Protein AF-A0A9X3F1T3-F1 (afdb_monomer_lite)

Radius of gyration: 16.22 Å; chains: 1; bounding box: 44×28×46 Å

pLDDT: mean 95.17, std 8.31, range [46.5, 98.81]

Secondary structure (DSSP, 8-state):
-PPPPHHHHHHHHHHHHHHHHHHHHH--HHHHHHHHHHHHHHHHHHHHHHIIIIIHHHTTSTTTHHHHHHHHHHHHHHHHHHHHHHHS-TTSHHHHHHHHHHHHHHHHHHHHIIIIIHHHHTTTS-HHHHHHHHHHHHHHHHHHHHHHHHHHHH--

Sequence (156 aa):
MHRPEIYELLAREHEELDELFHELLAAKGKLAAGLLTRVRLKLVPHSRAEEAVFYLRLQDDERTAEKVRVSLAEHRQVEALLDELLAMSPRDDNWSARAHVLADMVGRHVDEEEGELFPLAKRVLDPQEAQRLAVAFETERDRVWEYILGEQRGAA

Organism: NCBI:txid889268

Structure (mmCIF, N/CA/C/O backbone):
data_AF-A0A9X3F1T3-F1
#
_entry.id   AF-A0A9X3F1T3-F1
#
loop_
_atom_site.group_PDB
_atom_site.id
_atom_site.type_symbol
_atom_site.label_atom_id
_atom_site.label_alt_id
_atom_site.label_comp_id
_atom_site.label_asym_id
_atom_site.label_entity_id
_atom_site.label_seq_id
_atom_site.pdbx_PDB_ins_code
_atom_site.Cartn_x
_atom_site.Cartn_y
_atom_site.Cartn_z
_atom_site.occupancy
_atom_site.B_iso_or_equiv
_atom_site.auth_seq_id
_atom_site.auth_comp_id
_atom_site.auth_asym_id
_atom_site.auth_atom_id
_atom_site.pdbx_PDB_model_num
ATOM 1 N N . MET A 1 1 ? -0.788 16.865 21.868 1.00 54.34 1 MET A N 1
ATOM 2 C CA . MET A 1 1 ? -0.288 16.417 20.553 1.00 54.34 1 MET A CA 1
ATOM 3 C C . MET A 1 1 ? -1.268 15.382 20.036 1.00 54.34 1 MET A C 1
ATOM 5 O O . MET A 1 1 ? -1.595 14.479 20.796 1.00 54.34 1 MET A O 1
ATOM 9 N N . HIS A 1 2 ? -1.804 15.568 18.833 1.00 75.38 2 HIS A N 1
ATOM 10 C CA . HIS A 1 2 ? -2.650 14.569 18.181 1.00 75.38 2 HIS A CA 1
ATOM 11 C C . HIS A 1 2 ? -1.746 13.426 17.704 1.00 75.38 2 HIS A C 1
ATOM 13 O O . HIS A 1 2 ? -0.710 13.694 17.098 1.00 75.38 2 HIS A O 1
ATOM 19 N N . ARG A 1 3 ? -2.072 12.185 18.072 1.00 85.69 3 ARG A N 1
ATOM 20 C CA . ARG A 1 3 ? -1.378 10.993 17.575 1.00 85.69 3 ARG A CA 1
ATOM 21 C C . ARG A 1 3 ? -2.143 10.522 16.333 1.00 85.69 3 ARG A C 1
ATOM 23 O O . ARG A 1 3 ? -3.360 10.389 16.470 1.00 85.69 3 ARG A O 1
ATOM 30 N N . PRO A 1 4 ? -1.468 10.292 15.193 1.00 93.38 4 PRO A N 1
ATOM 31 C CA . PRO A 1 4 ? -2.143 9.889 13.966 1.00 93.38 4 PRO A CA 1
ATOM 32 C C . PRO A 1 4 ? -2.842 8.539 14.141 1.00 93.38 4 PRO A C 1
ATOM 34 O O . PRO A 1 4 ? -2.362 7.661 14.868 1.00 93.38 4 PRO A O 1
ATOM 37 N N . GLU A 1 5 ? -3.983 8.392 13.485 1.00 98.19 5 GLU A N 1
ATOM 38 C CA . GLU A 1 5 ? -4.683 7.122 13.317 1.00 98.19 5 GLU A CA 1
ATOM 39 C C . GLU A 1 5 ? -4.098 6.334 12.136 1.00 98.19 5 GLU A C 1
ATOM 41 O O . GLU A 1 5 ? -3.463 6.899 11.246 1.00 98.19 5 GLU A O 1
ATOM 46 N N . ILE A 1 6 ? -4.325 5.015 12.103 1.00 98.50 6 ILE A N 1
ATOM 47 C CA . ILE A 1 6 ? -3.778 4.146 11.048 1.00 98.50 6 ILE A CA 1
ATOM 48 C C . ILE A 1 6 ? -4.162 4.603 9.634 1.00 98.50 6 ILE A C 1
ATOM 50 O O . ILE A 1 6 ? -3.325 4.570 8.740 1.00 98.50 6 ILE A O 1
ATOM 54 N N . TYR A 1 7 ? -5.373 5.134 9.456 1.00 98.50 7 TYR A N 1
ATOM 55 C CA . TYR A 1 7 ? -5.858 5.638 8.167 1.00 98.50 7 TYR A CA 1
ATOM 56 C C . TYR A 1 7 ? -4.996 6.779 7.612 1.00 98.50 7 TYR A C 1
ATOM 58 O O . TYR A 1 7 ? -4.789 6.862 6.410 1.00 98.50 7 TYR A O 1
ATOM 66 N N . GLU A 1 8 ? -4.489 7.661 8.480 1.00 98.25 8 GLU A N 1
ATOM 67 C CA . GLU A 1 8 ? -3.632 8.782 8.070 1.00 98.25 8 GLU A CA 1
ATOM 68 C C . GLU A 1 8 ? -2.234 8.305 7.666 1.00 98.25 8 GLU A C 1
ATOM 70 O O . GLU A 1 8 ? -1.578 8.931 6.835 1.00 98.25 8 GLU A O 1
ATOM 75 N N . LEU A 1 9 ? -1.755 7.214 8.272 1.00 97.56 9 LEU A N 1
ATOM 76 C CA . LEU A 1 9 ? -0.471 6.618 7.914 1.00 97.56 9 LEU A CA 1
ATOM 77 C C . LEU A 1 9 ? -0.557 5.884 6.580 1.00 97.56 9 LEU A C 1
ATOM 79 O O . LEU A 1 9 ? 0.295 6.120 5.729 1.00 97.56 9 LEU A O 1
ATOM 83 N N . LEU A 1 10 ? -1.580 5.044 6.404 1.00 98.62 10 LEU A N 1
ATOM 84 C CA . LEU A 1 10 ? -1.797 4.287 5.172 1.00 98.62 10 LEU A CA 1
ATOM 85 C C . LEU A 1 10 ? -2.004 5.230 3.984 1.00 98.62 10 LEU A C 1
ATOM 87 O O . LEU A 1 10 ? -1.238 5.156 3.031 1.00 98.62 10 LEU A O 1
ATOM 91 N N . ALA A 1 11 ? -2.909 6.211 4.100 1.00 98.69 11 ALA A N 1
ATOM 92 C CA . ALA A 1 11 ? -3.168 7.175 3.026 1.00 98.69 11 ALA A CA 1
ATOM 93 C C . ALA A 1 11 ? -1.920 7.976 2.623 1.00 98.69 11 ALA A C 1
ATOM 95 O O . ALA A 1 11 ? -1.672 8.216 1.444 1.00 98.69 11 ALA A O 1
ATOM 96 N N . ARG A 1 12 ? -1.073 8.348 3.594 1.00 98.50 12 ARG A N 1
ATOM 97 C CA . ARG A 1 12 ? 0.207 8.997 3.286 1.00 98.50 12 ARG A CA 1
ATOM 98 C C . ARG A 1 12 ? 1.147 8.063 2.519 1.00 98.50 12 ARG A C 1
ATOM 100 O O . ARG A 1 12 ? 1.827 8.502 1.601 1.00 98.50 12 ARG A O 1
ATOM 107 N N . GLU A 1 13 ? 1.223 6.787 2.894 1.00 98.69 13 GLU A N 1
ATOM 108 C CA . GLU A 1 13 ? 2.054 5.828 2.159 1.00 98.69 13 GLU A CA 1
ATOM 109 C C . GLU A 1 13 ? 1.502 5.493 0.771 1.00 98.69 13 GLU A C 1
ATOM 111 O O . GLU A 1 13 ? 2.302 5.237 -0.130 1.00 98.69 13 GLU A O 1
ATOM 116 N N . HIS A 1 14 ? 0.182 5.549 0.577 1.00 98.81 14 HIS A N 1
ATOM 117 C CA . HIS A 1 14 ? -0.448 5.442 -0.737 1.00 98.81 14 HIS A CA 1
ATOM 118 C C . HIS A 1 14 ? -0.071 6.610 -1.645 1.00 98.81 14 HIS A C 1
ATOM 120 O O . HIS A 1 14 ? 0.326 6.379 -2.783 1.00 98.81 14 HIS A O 1
ATOM 126 N N . GLU A 1 15 ? -0.115 7.845 -1.136 1.00 98.69 15 GLU A N 1
ATOM 127 C CA . GLU A 1 15 ? 0.319 9.036 -1.881 1.00 98.69 15 GLU A CA 1
ATOM 128 C C . GLU A 1 15 ? 1.798 8.921 -2.291 1.00 98.69 15 GLU A C 1
ATOM 130 O O . GLU A 1 15 ? 2.147 9.105 -3.455 1.00 98.69 15 GLU A O 1
ATOM 135 N N . GLU A 1 16 ?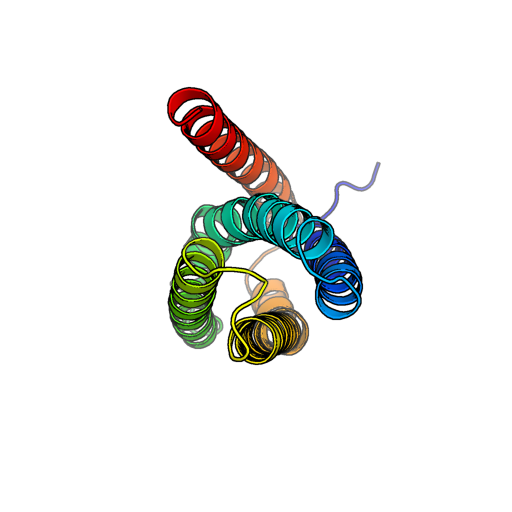 2.668 8.500 -1.367 1.00 98.44 16 GLU A N 1
ATOM 136 C CA . GLU A 1 16 ? 4.086 8.257 -1.665 1.00 98.44 16 GLU A CA 1
ATOM 137 C C . GLU A 1 16 ? 4.291 7.138 -2.713 1.00 98.44 16 GLU A C 1
ATOM 139 O O . GLU A 1 16 ? 5.237 7.192 -3.507 1.00 98.44 16 GLU A O 1
ATOM 144 N N . LEU A 1 17 ? 3.439 6.106 -2.726 1.00 98.31 17 LEU A N 1
ATOM 145 C CA . LEU A 1 17 ? 3.467 5.046 -3.740 1.00 98.31 17 LEU A CA 1
ATOM 146 C C . LEU A 1 17 ? 2.979 5.540 -5.105 1.00 98.31 17 LEU A C 1
ATOM 148 O O . LEU A 1 17 ? 3.609 5.202 -6.109 1.00 98.31 17 LEU A O 1
ATOM 152 N N . ASP A 1 18 ? 1.914 6.339 -5.155 1.00 98.50 18 ASP A N 1
ATOM 153 C CA . ASP A 1 18 ? 1.391 6.930 -6.392 1.00 98.50 18 ASP A CA 1
ATOM 154 C C . ASP A 1 18 ? 2.447 7.809 -7.075 1.00 98.50 18 ASP A C 1
ATOM 156 O O . ASP A 1 18 ? 2.754 7.625 -8.257 1.00 98.50 18 ASP A O 1
ATOM 160 N N . GLU A 1 19 ? 3.118 8.674 -6.308 1.00 98.50 19 GLU A N 1
ATOM 161 C CA . GLU A 1 19 ? 4.230 9.488 -6.807 1.00 98.50 19 GLU A CA 1
ATOM 162 C C . GLU A 1 19 ? 5.366 8.620 -7.378 1.00 98.50 19 GLU A C 1
ATOM 164 O O . GLU A 1 19 ? 5.884 8.884 -8.470 1.00 98.50 19 GLU A O 1
ATOM 169 N N . LEU A 1 20 ? 5.735 7.537 -6.680 1.00 98.38 20 LEU A N 1
ATOM 170 C CA . LEU A 1 20 ? 6.751 6.594 -7.154 1.00 98.38 20 LEU A CA 1
ATOM 171 C C . LEU A 1 20 ? 6.331 5.880 -8.444 1.00 98.38 20 LEU A C 1
ATOM 173 O O . LEU A 1 20 ? 7.178 5.668 -9.319 1.00 98.38 20 LEU A O 1
ATOM 177 N N . PHE A 1 21 ? 5.056 5.511 -8.587 1.00 98.50 21 PHE A N 1
ATOM 178 C CA . PHE A 1 21 ? 4.539 4.940 -9.828 1.00 98.50 21 PHE A CA 1
ATOM 179 C C . PHE A 1 21 ? 4.551 5.969 -10.958 1.00 98.50 21 PHE A C 1
ATOM 181 O O . PHE A 1 21 ? 4.986 5.640 -12.063 1.00 98.50 21 PHE A O 1
ATOM 188 N N . HIS A 1 22 ? 4.189 7.224 -10.696 1.00 98.25 22 HIS A N 1
ATOM 189 C CA . HIS A 1 22 ? 4.283 8.290 -11.691 1.00 98.25 22 HIS A CA 1
ATOM 190 C C . HIS A 1 22 ? 5.723 8.463 -12.208 1.00 98.25 22 HIS A C 1
ATOM 192 O O . HIS A 1 22 ? 5.959 8.492 -13.422 1.00 98.25 22 HIS A O 1
ATOM 198 N N . GLU A 1 23 ? 6.709 8.498 -11.303 1.00 98.31 23 GLU A N 1
ATOM 199 C CA . GLU A 1 23 ? 8.132 8.521 -11.666 1.00 98.31 23 GLU A CA 1
ATOM 200 C C . GLU A 1 23 ? 8.533 7.276 -12.477 1.00 98.31 23 GLU A C 1
ATOM 202 O O . GLU A 1 23 ? 9.230 7.388 -13.494 1.00 98.31 23 GLU A O 1
ATOM 207 N N . LEU A 1 24 ? 8.100 6.086 -12.042 1.00 97.56 24 LEU A N 1
ATOM 208 C CA . LEU A 1 24 ? 8.411 4.805 -12.680 1.00 97.56 24 LEU A CA 1
ATOM 209 C C . LEU A 1 24 ? 7.940 4.766 -14.136 1.00 97.56 24 LEU A C 1
ATOM 211 O O . LEU A 1 24 ? 8.715 4.385 -15.017 1.00 97.56 24 LEU A O 1
ATOM 215 N N . LEU A 1 25 ? 6.692 5.164 -14.387 1.00 96.25 25 LEU A N 1
ATOM 216 C CA . LEU A 1 25 ? 6.070 5.106 -15.712 1.00 96.25 25 LEU A CA 1
ATOM 217 C C . LEU A 1 25 ? 6.672 6.129 -16.688 1.00 96.25 25 LEU A C 1
ATOM 219 O O . LEU A 1 25 ? 6.692 5.892 -17.898 1.00 96.25 25 LEU A O 1
ATOM 223 N N . ALA A 1 26 ? 7.227 7.233 -16.179 1.00 96.06 26 ALA A N 1
ATOM 224 C CA . ALA A 1 26 ? 7.950 8.220 -16.981 1.00 96.06 26 ALA A CA 1
ATOM 225 C C . ALA A 1 26 ? 9.404 7.807 -17.300 1.00 96.06 26 ALA A C 1
ATOM 227 O O . ALA A 1 26 ? 10.019 8.326 -18.241 1.00 96.06 26 ALA A O 1
ATOM 228 N N . ALA A 1 27 ? 9.980 6.886 -16.526 1.00 94.25 27 ALA A N 1
ATOM 229 C CA . ALA A 1 27 ? 11.375 6.486 -16.640 1.00 94.25 27 ALA A CA 1
ATOM 230 C C . ALA A 1 27 ? 11.619 5.379 -17.681 1.00 94.25 27 ALA A C 1
ATOM 232 O O . ALA A 1 27 ? 10.726 4.655 -18.113 1.00 94.25 27 ALA A O 1
ATOM 233 N N . LYS A 1 28 ? 12.888 5.211 -18.086 1.00 90.38 28 LYS A N 1
ATOM 234 C CA . LYS A 1 28 ? 13.329 4.131 -18.989 1.00 90.38 28 LYS A CA 1
ATOM 235 C C . LYS A 1 28 ? 14.653 3.515 -18.548 1.00 90.38 28 LYS A C 1
ATOM 237 O O . LYS A 1 28 ? 15.477 4.156 -17.890 1.00 90.38 28 LYS A O 1
ATOM 242 N N . GLY A 1 29 ? 14.896 2.275 -18.973 1.00 89.38 29 GLY A N 1
ATOM 243 C CA . GLY A 1 29 ? 16.180 1.595 -18.802 1.00 89.38 29 GLY A CA 1
ATOM 244 C C . GLY A 1 29 ? 16.611 1.498 -17.335 1.00 89.38 29 GLY A C 1
ATOM 245 O O . GLY A 1 29 ? 15.845 1.062 -16.484 1.00 89.38 29 GLY A O 1
ATOM 246 N N . LYS A 1 30 ? 17.851 1.906 -17.030 1.00 91.25 30 LYS A N 1
ATOM 247 C CA . LYS A 1 30 ? 18.413 1.792 -15.671 1.00 91.25 30 LYS A CA 1
ATOM 248 C C . LYS A 1 30 ? 17.656 2.618 -14.626 1.00 91.25 30 LYS A C 1
ATOM 250 O O . LYS A 1 30 ? 17.580 2.187 -13.482 1.00 91.25 30 LYS A O 1
ATOM 255 N N . LEU A 1 31 ? 17.114 3.779 -15.007 1.00 94.44 31 LEU A N 1
ATOM 256 C CA . LEU A 1 31 ? 16.343 4.615 -14.084 1.00 94.44 31 LEU A CA 1
ATOM 257 C C . LEU A 1 31 ? 15.037 3.917 -13.688 1.00 94.44 31 LEU A C 1
ATOM 259 O O . LEU A 1 31 ? 14.746 3.816 -12.503 1.00 94.44 31 LEU A O 1
ATOM 263 N N . ALA A 1 32 ? 14.316 3.364 -14.668 1.00 95.44 32 ALA A N 1
ATOM 264 C CA . ALA A 1 32 ? 13.094 2.597 -14.424 1.00 95.44 32 ALA A CA 1
ATOM 265 C C . ALA A 1 32 ? 13.357 1.371 -13.536 1.00 95.44 32 ALA A C 1
ATOM 267 O O . ALA A 1 32 ? 12.609 1.119 -12.601 1.00 95.44 32 ALA A O 1
ATOM 268 N N . ALA A 1 33 ? 14.472 0.664 -13.756 1.00 93.94 33 ALA A N 1
ATOM 269 C CA . ALA A 1 33 ? 14.883 -0.450 -12.897 1.00 93.94 33 ALA A CA 1
ATOM 270 C C . ALA A 1 33 ? 15.097 -0.017 -11.437 1.00 93.94 33 ALA A C 1
ATOM 272 O O . ALA A 1 33 ? 14.623 -0.672 -10.514 1.00 93.94 33 ALA A O 1
ATOM 273 N N . GLY A 1 34 ? 15.799 1.101 -11.224 1.00 96.12 34 GLY A N 1
ATOM 274 C CA . GLY A 1 34 ? 16.031 1.643 -9.884 1.00 96.12 34 GLY A CA 1
ATOM 275 C C . GLY A 1 34 ? 14.739 2.090 -9.197 1.00 96.12 34 GLY A C 1
ATOM 276 O O . GLY A 1 34 ? 14.570 1.854 -8.002 1.00 96.12 34 GLY A O 1
ATOM 277 N N . LEU A 1 35 ? 13.815 2.691 -9.949 1.00 97.81 35 LEU A N 1
ATOM 278 C CA . LEU A 1 35 ? 12.497 3.081 -9.449 1.00 97.81 35 LEU A CA 1
ATOM 279 C C . LEU A 1 35 ? 11.635 1.865 -9.105 1.00 97.81 35 LEU A C 1
ATOM 281 O O . LEU A 1 35 ? 11.020 1.866 -8.047 1.00 97.81 35 LEU A O 1
ATOM 285 N N . LEU A 1 36 ? 11.666 0.794 -9.903 1.00 97.56 36 LEU A N 1
ATOM 286 C CA . LEU A 1 36 ? 10.958 -0.446 -9.578 1.00 97.56 36 LEU A CA 1
ATOM 287 C C . LEU A 1 36 ? 11.480 -1.061 -8.269 1.00 97.56 36 LEU A C 1
ATOM 289 O O . LEU A 1 36 ? 10.697 -1.506 -7.434 1.00 97.56 36 LEU A O 1
ATOM 293 N N . THR A 1 37 ? 12.796 -1.022 -8.037 1.00 96.56 37 THR A N 1
ATOM 294 C CA . THR A 1 37 ? 13.375 -1.438 -6.751 1.00 96.56 37 THR A CA 1
ATOM 295 C C . THR A 1 37 ? 12.890 -0.561 -5.593 1.00 96.56 37 THR A C 1
ATOM 297 O O . THR A 1 37 ? 12.618 -1.087 -4.516 1.00 96.56 37 THR A O 1
ATOM 300 N N . ARG A 1 38 ? 12.749 0.760 -5.793 1.00 97.44 38 ARG A N 1
ATOM 301 C CA . ARG A 1 38 ? 12.171 1.672 -4.784 1.00 97.44 38 ARG A CA 1
ATOM 302 C C . ARG A 1 38 ? 10.697 1.358 -4.519 1.00 97.44 38 ARG A C 1
ATOM 304 O O . ARG A 1 38 ? 10.318 1.291 -3.355 1.00 97.44 38 ARG A O 1
ATOM 311 N N . VAL A 1 39 ? 9.909 1.099 -5.566 1.00 98.31 39 VAL A N 1
ATOM 312 C CA . VAL A 1 39 ? 8.514 0.646 -5.450 1.00 98.31 39 VAL A CA 1
ATOM 313 C C . VAL A 1 39 ? 8.449 -0.629 -4.622 1.00 98.31 39 VAL A C 1
ATOM 315 O O . VAL A 1 39 ? 7.716 -0.659 -3.645 1.00 98.31 39 VAL A O 1
ATOM 318 N N . ARG A 1 40 ? 9.273 -1.645 -4.915 1.00 97.69 40 ARG A N 1
ATOM 319 C CA . ARG A 1 40 ? 9.315 -2.883 -4.118 1.00 97.69 40 ARG A CA 1
ATOM 320 C C . ARG A 1 40 ? 9.613 -2.616 -2.651 1.00 97.69 40 ARG A C 1
ATOM 322 O O . ARG A 1 40 ? 8.942 -3.148 -1.772 1.00 97.69 40 ARG A O 1
ATOM 329 N N . LEU A 1 41 ? 10.640 -1.810 -2.404 1.00 97.00 41 LEU A N 1
ATOM 330 C CA . LEU A 1 41 ? 11.059 -1.470 -1.058 1.00 97.00 41 LEU A CA 1
ATOM 331 C C . LEU A 1 41 ? 9.945 -0.751 -0.287 1.00 97.00 41 LEU A C 1
ATOM 333 O O . LEU A 1 41 ? 9.831 -0.973 0.906 1.00 97.00 41 LEU A O 1
ATOM 337 N N . LYS A 1 42 ? 9.093 0.049 -0.933 1.00 97.88 42 LYS A N 1
ATOM 338 C CA . LYS A 1 42 ? 7.968 0.726 -0.271 1.00 97.88 42 LYS A CA 1
ATOM 339 C C . LYS A 1 42 ? 6.722 -0.164 -0.144 1.00 97.88 42 LYS A C 1
ATOM 341 O O . LYS A 1 42 ? 6.170 -0.288 0.943 1.00 97.88 42 LYS A O 1
ATOM 346 N N . LEU A 1 43 ? 6.323 -0.810 -1.238 1.00 98.50 43 LEU A N 1
ATOM 347 C CA . LEU A 1 43 ? 5.075 -1.563 -1.377 1.00 98.50 43 LEU A CA 1
ATOM 348 C C . LEU A 1 43 ? 5.046 -2.822 -0.510 1.00 98.50 43 LEU A C 1
ATOM 350 O O . LEU A 1 43 ? 4.033 -3.106 0.129 1.00 98.50 43 LEU A O 1
ATOM 354 N N . VAL A 1 44 ? 6.140 -3.592 -0.470 1.00 98.38 44 VAL A N 1
ATOM 355 C CA . VAL A 1 44 ? 6.137 -4.874 0.253 1.00 98.38 44 VAL A CA 1
ATOM 356 C C . VAL A 1 44 ? 6.041 -4.653 1.769 1.00 98.38 44 VAL A C 1
ATOM 358 O O . VAL A 1 44 ? 5.146 -5.224 2.380 1.00 98.38 44 VAL A O 1
ATOM 361 N N . PRO A 1 45 ? 6.860 -3.804 2.419 1.00 98.62 45 PRO A N 1
ATOM 362 C CA . PRO A 1 45 ? 6.693 -3.528 3.846 1.00 98.62 45 PRO A CA 1
ATOM 363 C C . PRO A 1 45 ? 5.328 -2.954 4.207 1.00 98.62 45 PRO A C 1
ATOM 365 O O . PRO A 1 45 ? 4.781 -3.339 5.235 1.00 98.62 45 PRO A O 1
ATOM 368 N N . HIS A 1 46 ? 4.782 -2.081 3.358 1.00 98.69 46 HIS A N 1
ATOM 369 C CA . HIS A 1 46 ? 3.449 -1.514 3.524 1.00 98.69 46 HIS A CA 1
ATOM 370 C C . HIS A 1 46 ? 2.370 -2.609 3.557 1.00 98.69 46 HIS A C 1
ATOM 372 O O . HIS A 1 46 ? 1.753 -2.833 4.596 1.00 98.69 46 HIS A O 1
ATOM 378 N N . SER A 1 47 ? 2.231 -3.367 2.464 1.00 98.62 47 SER A N 1
ATOM 379 C CA . SER A 1 47 ? 1.212 -4.421 2.335 1.00 98.62 47 SER A CA 1
ATOM 380 C C . SER A 1 47 ? 1.351 -5.508 3.406 1.00 98.62 47 SER A C 1
ATOM 382 O O . SER A 1 47 ? 0.364 -5.941 3.993 1.00 98.62 47 SER A O 1
ATOM 384 N N . ARG A 1 48 ? 2.577 -5.926 3.746 1.00 98.50 48 ARG A N 1
ATOM 385 C CA . ARG A 1 48 ? 2.807 -6.932 4.798 1.00 98.50 48 ARG A CA 1
ATOM 386 C C . ARG A 1 48 ? 2.430 -6.429 6.190 1.00 98.50 48 ARG A C 1
ATOM 388 O O . ARG A 1 48 ? 1.873 -7.194 6.979 1.00 98.50 48 ARG A O 1
ATOM 395 N N . ALA A 1 49 ? 2.735 -5.172 6.504 1.00 98.75 49 ALA A N 1
ATOM 396 C CA . ALA A 1 49 ? 2.373 -4.580 7.786 1.00 98.75 49 ALA A CA 1
ATOM 397 C C . ALA A 1 49 ? 0.865 -4.368 7.907 1.00 98.75 49 ALA A C 1
ATOM 399 O O . ALA A 1 49 ? 0.283 -4.633 8.960 1.00 98.75 49 ALA A O 1
ATOM 400 N N . GLU A 1 50 ? 0.223 -3.956 6.824 1.00 98.69 50 GLU A N 1
ATOM 401 C CA . GLU A 1 50 ? -1.224 -3.851 6.744 1.00 98.69 50 GLU A CA 1
ATOM 402 C C . GLU A 1 50 ? -1.915 -5.200 6.973 1.00 98.69 50 GLU A C 1
ATOM 404 O O . GLU A 1 50 ? -2.790 -5.305 7.839 1.00 98.69 50 GLU A O 1
ATOM 409 N N . GLU A 1 51 ? -1.460 -6.257 6.294 1.00 98.81 51 GLU A N 1
ATOM 410 C CA . GLU A 1 51 ? -1.965 -7.619 6.487 1.00 98.81 51 GLU A CA 1
ATOM 411 C C . GLU A 1 51 ? -1.840 -8.079 7.946 1.00 98.81 51 GLU A C 1
ATOM 413 O O . GLU A 1 51 ? -2.791 -8.599 8.538 1.00 98.81 51 GLU A O 1
ATOM 418 N N . ALA A 1 52 ? -0.661 -7.875 8.537 1.00 98.62 52 ALA A N 1
ATOM 419 C CA . ALA A 1 52 ? -0.328 -8.354 9.873 1.00 98.62 52 ALA A CA 1
ATOM 420 C C . ALA A 1 52 ? -0.994 -7.556 11.005 1.00 98.62 52 ALA A C 1
ATOM 422 O O . ALA A 1 52 ? -1.114 -8.071 12.119 1.00 98.62 52 ALA A O 1
ATOM 423 N N . VAL A 1 53 ? -1.411 -6.312 10.748 1.00 98.69 53 VAL A N 1
ATOM 424 C CA . VAL A 1 53 ? -1.906 -5.396 11.784 1.00 98.69 53 VAL A CA 1
ATOM 425 C C . VAL A 1 53 ? -3.349 -4.980 11.530 1.00 98.69 53 VAL A C 1
ATOM 427 O O . VAL A 1 53 ? -4.216 -5.219 12.373 1.00 98.69 53 VAL A O 1
ATOM 430 N N . PHE A 1 54 ? -3.620 -4.349 10.391 1.00 98.69 54 PHE A N 1
ATOM 431 C CA . PHE A 1 54 ? -4.922 -3.761 10.098 1.00 98.69 54 PHE A CA 1
ATOM 432 C C . PHE A 1 54 ? -5.928 -4.838 9.691 1.00 98.69 54 PHE A C 1
ATOM 434 O O . PHE A 1 54 ? -6.966 -5.001 10.337 1.00 98.69 54 PHE A O 1
ATOM 441 N N . TYR A 1 55 ? -5.585 -5.652 8.693 1.00 98.56 55 TYR A N 1
ATOM 442 C CA . TYR A 1 55 ? -6.463 -6.713 8.200 1.00 98.56 55 TYR A CA 1
ATOM 443 C C . TYR A 1 55 ? -6.664 -7.807 9.238 1.00 98.56 55 TYR A C 1
ATOM 445 O O . TYR A 1 55 ? -7.799 -8.233 9.452 1.00 98.56 55 TYR A O 1
ATOM 453 N N . LEU A 1 56 ? -5.604 -8.192 9.958 1.00 98.44 56 LEU A N 1
ATOM 454 C CA . LEU A 1 56 ? -5.702 -9.154 11.056 1.00 98.44 56 LEU A CA 1
ATOM 455 C C . LEU A 1 56 ? -6.765 -8.743 12.087 1.00 98.44 56 LEU A C 1
ATOM 457 O O . LEU A 1 56 ? -7.490 -9.593 12.604 1.00 98.44 56 LEU A O 1
ATOM 461 N N . ARG A 1 57 ? -6.883 -7.442 12.375 1.00 98.12 57 ARG A N 1
ATOM 462 C CA . ARG A 1 57 ? -7.872 -6.924 13.324 1.00 98.12 57 ARG A CA 1
ATOM 463 C C . ARG A 1 57 ? -9.289 -6.859 12.745 1.00 98.12 57 ARG A C 1
ATOM 465 O O . ARG A 1 57 ? -10.252 -6.948 13.508 1.00 98.12 57 ARG A O 1
ATOM 472 N N . LEU A 1 58 ? -9.427 -6.682 11.435 1.00 98.44 58 LEU A N 1
ATOM 473 C CA . LEU A 1 58 ? -10.709 -6.483 10.753 1.00 98.44 58 LEU A CA 1
ATOM 474 C C . LEU A 1 58 ? -11.311 -7.762 10.150 1.00 98.44 58 LEU A C 1
ATOM 476 O O . LEU A 1 58 ? -12.497 -7.774 9.825 1.00 98.44 58 LEU A O 1
ATOM 480 N N . GLN A 1 59 ? -10.530 -8.832 9.995 1.00 97.44 59 GLN A N 1
ATOM 481 C CA . GLN A 1 59 ? -10.949 -10.043 9.274 1.00 97.44 59 GLN A CA 1
ATOM 482 C C . GLN A 1 59 ? -12.134 -10.793 9.909 1.00 97.44 59 GLN A C 1
ATOM 484 O O . GLN A 1 59 ? -12.856 -11.480 9.192 1.00 97.44 59 GLN A O 1
ATOM 489 N N . ASP A 1 60 ? -12.343 -10.654 11.223 1.00 94.94 60 ASP A N 1
ATOM 490 C CA . ASP A 1 60 ? -13.398 -11.367 11.962 1.00 94.94 60 ASP A CA 1
ATOM 491 C C . ASP A 1 60 ? -14.692 -10.546 12.125 1.00 94.94 60 ASP A C 1
ATOM 493 O O . ASP A 1 60 ? -15.700 -11.069 12.603 1.00 94.94 60 ASP A O 1
ATOM 497 N N . ASP A 1 61 ? -14.695 -9.261 11.745 1.00 97.88 61 ASP A N 1
ATOM 498 C CA . ASP A 1 61 ? -15.897 -8.423 11.800 1.00 97.88 61 ASP A CA 1
ATOM 499 C C . ASP A 1 61 ? -16.687 -8.550 10.492 1.00 97.88 61 ASP A C 1
ATOM 501 O O . ASP A 1 61 ? -16.168 -8.291 9.406 1.00 97.88 61 ASP A O 1
ATOM 505 N N . GLU A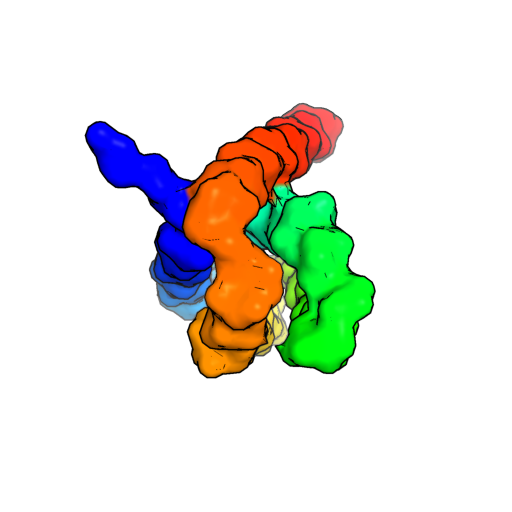 1 62 ? -17.965 -8.921 10.592 1.00 96.94 62 GLU A N 1
ATOM 506 C CA . GLU A 1 62 ? -18.848 -9.160 9.441 1.00 96.94 62 GLU A CA 1
ATOM 507 C C . GLU A 1 62 ? -18.945 -7.967 8.478 1.00 96.94 62 GLU A C 1
ATOM 509 O O . GLU A 1 62 ? -19.215 -8.152 7.292 1.00 96.94 62 GLU A O 1
ATOM 514 N N . ARG A 1 63 ? -18.697 -6.745 8.966 1.00 96.56 63 ARG A N 1
ATOM 515 C CA . ARG A 1 63 ? -18.754 -5.520 8.161 1.00 96.56 63 ARG A CA 1
ATOM 516 C C . ARG A 1 63 ? -17.528 -5.351 7.271 1.00 96.56 63 ARG A C 1
ATOM 518 O O . ARG A 1 63 ? -17.631 -4.664 6.263 1.00 96.56 63 ARG A O 1
ATOM 525 N N . THR A 1 64 ? -16.385 -5.925 7.644 1.00 98.31 64 THR A N 1
ATOM 526 C CA . THR A 1 64 ? -15.089 -5.723 6.969 1.00 98.31 64 THR A CA 1
ATOM 527 C C . THR A 1 64 ? -14.491 -7.002 6.392 1.00 98.31 64 THR A C 1
ATOM 529 O O . THR A 1 64 ? -13.673 -6.917 5.479 1.00 98.31 64 THR A O 1
ATOM 532 N N . ALA A 1 65 ? -14.917 -8.178 6.860 1.00 97.81 65 ALA A N 1
ATOM 533 C CA . ALA A 1 65 ? -14.350 -9.476 6.492 1.00 97.81 65 ALA A CA 1
ATOM 534 C C . ALA A 1 65 ? -14.296 -9.720 4.974 1.00 97.81 65 ALA A C 1
ATOM 536 O O . ALA A 1 65 ? -13.300 -10.227 4.457 1.00 97.81 65 ALA A O 1
ATOM 537 N N . GLU A 1 66 ? -15.349 -9.344 4.237 1.00 98.00 66 GLU A N 1
ATOM 538 C CA . GLU A 1 66 ? -15.370 -9.510 2.781 1.00 98.00 66 GLU A CA 1
ATOM 539 C C . GLU A 1 66 ? -14.309 -8.648 2.093 1.00 98.00 66 GLU A C 1
ATOM 541 O O . GLU A 1 66 ? -13.554 -9.168 1.270 1.00 98.00 66 GLU A O 1
ATOM 546 N N . LYS A 1 67 ? -14.225 -7.363 2.454 1.00 98.19 67 LYS A N 1
ATOM 547 C CA . LYS A 1 67 ? -13.254 -6.430 1.874 1.00 98.19 67 LYS A CA 1
ATOM 548 C C . LYS A 1 67 ? -11.826 -6.835 2.205 1.00 98.19 67 LYS A C 1
ATOM 550 O O . LYS A 1 67 ? -11.027 -6.974 1.291 1.00 98.19 67 LYS A O 1
ATOM 555 N N . VAL A 1 68 ? -11.553 -7.198 3.459 1.00 98.50 68 VAL A N 1
ATOM 556 C CA . VAL A 1 68 ? -10.250 -7.747 3.869 1.00 98.50 68 VAL A CA 1
ATOM 557 C C . VAL A 1 68 ? -9.861 -8.972 3.031 1.00 98.50 68 VAL A C 1
ATOM 559 O O . VAL A 1 68 ? -8.728 -9.082 2.567 1.00 98.50 68 VAL A O 1
ATOM 562 N N . ARG A 1 69 ? -10.794 -9.903 2.783 1.00 98.44 69 ARG A N 1
ATOM 563 C CA . ARG A 1 69 ? -10.522 -11.096 1.964 1.00 98.44 69 ARG A CA 1
ATOM 564 C C . ARG A 1 69 ? -10.175 -10.745 0.514 1.00 98.44 69 ARG A C 1
ATOM 566 O O . ARG A 1 69 ? -9.345 -11.437 -0.082 1.00 98.44 69 ARG A O 1
ATOM 573 N N . VAL A 1 70 ? -10.835 -9.738 -0.059 1.00 98.06 70 VAL A N 1
ATOM 574 C CA . VAL A 1 70 ? -10.546 -9.242 -1.413 1.00 98.06 70 VAL A CA 1
ATOM 575 C C . VAL A 1 70 ? -9.172 -8.578 -1.440 1.00 98.06 70 VAL A C 1
ATOM 577 O O . VAL A 1 70 ? -8.324 -9.041 -2.200 1.00 98.06 70 VAL A O 1
ATOM 580 N N . SER A 1 71 ? -8.903 -7.633 -0.538 1.00 98.31 71 SER A N 1
ATOM 581 C CA . SER A 1 71 ? -7.611 -6.949 -0.404 1.00 98.31 71 SER A CA 1
ATOM 582 C C . SER A 1 71 ? -6.436 -7.924 -0.273 1.00 98.31 71 SER A C 1
ATOM 584 O O . SER A 1 71 ? -5.462 -7.841 -1.015 1.00 98.31 71 SER A O 1
ATOM 586 N N . LEU A 1 72 ? -6.565 -8.962 0.564 1.00 98.62 72 LEU A N 1
ATOM 587 C CA . LEU A 1 72 ? -5.562 -10.033 0.689 1.00 98.62 72 LEU A CA 1
ATOM 588 C C . LEU A 1 72 ? -5.309 -10.790 -0.626 1.00 98.62 72 LEU A C 1
ATOM 590 O O . LEU A 1 72 ? -4.217 -11.307 -0.869 1.00 98.62 72 LEU A O 1
ATOM 594 N N . ALA A 1 73 ? -6.331 -10.954 -1.466 1.00 98.50 73 ALA A N 1
ATOM 595 C CA . ALA A 1 73 ? -6.166 -11.572 -2.776 1.00 98.50 73 ALA A CA 1
ATOM 596 C C . ALA A 1 73 ? -5.502 -10.621 -3.777 1.00 98.50 73 ALA A C 1
ATOM 598 O O . ALA A 1 73 ? -4.740 -11.088 -4.624 1.00 98.50 73 ALA A O 1
ATOM 599 N N . GLU A 1 74 ? -5.766 -9.323 -3.686 1.00 98.31 74 GLU A N 1
ATOM 600 C CA . GLU A 1 74 ? -5.133 -8.301 -4.517 1.00 98.31 74 GLU A CA 1
ATOM 601 C C . GLU A 1 74 ? -3.659 -8.118 -4.170 1.00 98.31 74 GLU A C 1
ATOM 603 O O . GLU A 1 74 ? -2.837 -8.185 -5.080 1.00 98.31 74 GLU A O 1
ATOM 608 N N . HIS A 1 75 ? -3.300 -8.041 -2.883 1.00 98.62 75 HIS A N 1
ATOM 609 C CA . HIS A 1 75 ? -1.907 -7.985 -2.423 1.00 98.62 75 HIS A CA 1
ATOM 610 C C . HIS A 1 75 ? -1.057 -9.101 -3.028 1.00 98.62 75 HIS A C 1
ATOM 612 O O . HIS A 1 75 ? -0.007 -8.848 -3.617 1.00 98.62 75 HIS A O 1
ATOM 618 N N . ARG A 1 76 ? -1.555 -10.343 -2.985 1.00 98.50 76 ARG A N 1
ATOM 619 C CA . ARG A 1 76 ? -0.863 -11.493 -3.588 1.00 98.50 76 ARG A CA 1
ATOM 620 C C . ARG A 1 76 ? -0.662 -11.348 -5.096 1.00 98.50 76 ARG A C 1
ATOM 622 O O . ARG A 1 76 ? 0.363 -11.781 -5.613 1.00 98.50 76 ARG A O 1
ATOM 629 N N . GLN A 1 77 ? -1.637 -10.788 -5.809 1.00 98.56 77 GLN A N 1
ATOM 630 C CA . GLN A 1 77 ? -1.536 -10.583 -7.256 1.00 98.56 77 GLN A CA 1
ATOM 631 C C . GLN A 1 77 ? -0.571 -9.440 -7.596 1.00 98.56 77 GLN A C 1
ATOM 633 O O . GLN A 1 77 ? 0.213 -9.567 -8.535 1.00 98.56 77 GLN A O 1
ATOM 638 N N . VAL A 1 78 ? -0.607 -8.351 -6.824 1.00 98.69 78 VAL A N 1
ATOM 639 C CA . VAL A 1 78 ? 0.307 -7.207 -6.945 1.00 98.69 78 VAL A CA 1
ATOM 640 C C . VAL A 1 78 ? 1.749 -7.648 -6.701 1.00 98.69 78 VAL A C 1
ATOM 642 O O . VAL A 1 78 ? 2.615 -7.381 -7.531 1.00 98.69 78 VAL A O 1
ATOM 645 N N . GLU A 1 79 ? 2.013 -8.366 -5.608 1.00 98.25 79 GLU A N 1
ATOM 646 C CA . GLU A 1 79 ? 3.361 -8.830 -5.262 1.00 98.25 79 GLU A CA 1
ATOM 647 C C . GLU A 1 79 ? 3.900 -9.833 -6.293 1.00 98.25 79 GLU A C 1
ATOM 649 O O . GLU A 1 79 ? 5.047 -9.716 -6.717 1.00 98.25 79 GLU A O 1
ATOM 654 N N . ALA A 1 80 ? 3.059 -10.747 -6.795 1.00 98.31 80 ALA A N 1
ATOM 655 C CA . ALA A 1 80 ? 3.452 -11.665 -7.865 1.00 98.31 80 ALA A CA 1
ATOM 656 C C . ALA A 1 80 ? 3.850 -10.924 -9.156 1.00 98.31 80 ALA A C 1
ATOM 658 O O . ALA A 1 80 ? 4.881 -11.229 -9.756 1.00 98.31 80 ALA A O 1
ATOM 659 N N . LEU A 1 81 ? 3.071 -9.920 -9.580 1.00 98.50 81 LEU A N 1
ATOM 660 C CA . LEU A 1 81 ? 3.400 -9.125 -10.766 1.00 98.50 81 LEU A CA 1
ATOM 661 C C . LEU A 1 81 ? 4.661 -8.272 -10.558 1.00 98.50 81 LEU A C 1
ATOM 663 O O . LEU A 1 81 ? 5.449 -8.094 -11.490 1.00 98.50 81 LEU A O 1
ATOM 667 N N . LEU A 1 82 ? 4.862 -7.752 -9.349 1.00 98.31 82 LEU A N 1
ATOM 668 C CA . LEU A 1 82 ? 6.070 -7.026 -8.977 1.00 98.31 82 LEU A CA 1
ATOM 669 C C . LEU A 1 82 ? 7.313 -7.924 -9.071 1.00 98.31 82 LEU A C 1
ATOM 671 O O . LEU A 1 82 ? 8.305 -7.516 -9.675 1.00 98.31 82 LEU A O 1
ATOM 675 N N . ASP A 1 83 ? 7.250 -9.149 -8.550 1.00 97.06 83 ASP A N 1
ATOM 676 C CA . ASP A 1 83 ? 8.339 -10.126 -8.654 1.00 97.06 83 ASP A CA 1
ATOM 677 C C . ASP A 1 83 ? 8.632 -10.505 -10.114 1.00 97.06 83 ASP A C 1
ATOM 679 O O . ASP A 1 83 ? 9.796 -10.560 -10.524 1.00 97.06 83 ASP A O 1
ATOM 683 N N . GLU A 1 84 ? 7.593 -10.682 -10.937 1.00 97.06 84 GLU A N 1
ATOM 684 C CA . GLU A 1 84 ? 7.751 -10.885 -12.381 1.00 97.06 84 GLU A CA 1
ATOM 685 C C . GLU A 1 84 ? 8.479 -9.699 -13.038 1.00 97.06 84 GLU A C 1
ATOM 687 O O . GLU A 1 84 ? 9.434 -9.898 -13.791 1.00 97.06 84 GLU A O 1
ATOM 692 N N . LEU A 1 85 ? 8.082 -8.460 -12.731 1.00 96.75 85 LEU A N 1
ATOM 693 C CA . LEU A 1 85 ? 8.706 -7.246 -13.268 1.00 96.75 85 LEU A CA 1
ATOM 694 C C . LEU A 1 85 ? 10.170 -7.078 -12.845 1.00 96.75 85 LEU A C 1
ATOM 696 O O . LEU A 1 85 ? 10.976 -6.584 -13.638 1.00 96.75 85 LEU A O 1
ATOM 700 N N . LEU A 1 86 ? 10.519 -7.480 -11.620 1.00 95.00 86 LEU A N 1
ATOM 701 C CA . LEU A 1 86 ? 11.889 -7.437 -11.097 1.00 95.00 86 LEU A CA 1
ATOM 702 C C . LEU A 1 86 ? 12.802 -8.467 -11.773 1.00 95.00 86 LEU A C 1
ATOM 704 O O . LEU A 1 86 ? 14.003 -8.229 -11.901 1.00 95.00 86 LEU A O 1
ATOM 708 N N . ALA A 1 87 ? 12.239 -9.590 -12.222 1.00 94.75 87 ALA A N 1
ATOM 709 C CA . ALA A 1 87 ? 12.956 -10.622 -12.968 1.00 94.75 87 ALA A CA 1
ATOM 710 C C . ALA A 1 87 ? 13.081 -10.316 -14.475 1.00 94.75 87 ALA A C 1
ATOM 712 O O . ALA A 1 87 ? 13.887 -10.941 -15.169 1.00 94.75 87 ALA A O 1
ATOM 713 N N . MET A 1 88 ? 12.296 -9.370 -14.995 1.00 93.56 88 MET A N 1
ATOM 714 C CA . MET A 1 88 ? 12.314 -8.967 -16.402 1.00 93.56 88 MET A CA 1
ATOM 715 C C . MET A 1 88 ? 13.391 -7.918 -16.705 1.00 93.56 88 MET A C 1
ATOM 717 O O . MET A 1 88 ? 13.779 -7.110 -15.861 1.00 93.56 88 MET A O 1
ATOM 721 N N . SER A 1 89 ? 13.836 -7.863 -17.964 1.00 89.69 89 SER A N 1
ATOM 722 C CA . SER A 1 89 ? 14.693 -6.771 -18.417 1.00 89.69 89 SER A CA 1
ATOM 723 C C . SER A 1 89 ? 13.840 -5.513 -18.633 1.00 89.69 89 SER A C 1
ATOM 725 O O . SER A 1 89 ? 12.884 -5.555 -19.405 1.00 89.69 89 SER A O 1
ATOM 727 N N . PRO A 1 90 ? 14.218 -4.341 -18.087 1.00 85.06 90 PRO A N 1
ATOM 728 C CA . PRO A 1 90 ? 13.539 -3.065 -18.361 1.00 85.06 90 PRO A CA 1
ATOM 729 C C . PRO A 1 90 ? 13.605 -2.609 -19.829 1.00 85.06 90 PRO A C 1
ATOM 731 O O . PRO A 1 90 ? 13.114 -1.535 -20.174 1.00 85.06 90 PRO A O 1
ATOM 734 N N . ARG A 1 91 ? 14.310 -3.363 -20.683 1.00 85.12 91 ARG A N 1
ATOM 735 C CA . ARG A 1 91 ? 14.370 -3.160 -22.136 1.00 85.12 91 ARG A CA 1
ATOM 736 C C . ARG A 1 91 ? 13.415 -4.072 -22.901 1.00 85.12 91 ARG A C 1
ATOM 738 O O . ARG A 1 91 ? 13.308 -3.895 -24.107 1.00 85.12 91 ARG A O 1
ATOM 745 N N . ASP A 1 92 ? 12.785 -5.037 -22.237 1.00 87.19 92 ASP A N 1
ATOM 746 C CA . ASP A 1 92 ? 11.788 -5.890 -22.871 1.00 87.19 92 ASP A CA 1
ATOM 747 C C . ASP A 1 92 ? 10.562 -5.048 -23.219 1.00 87.19 92 ASP A C 1
ATOM 749 O O . ASP A 1 92 ? 10.057 -4.295 -22.383 1.00 87.19 92 ASP A O 1
ATOM 753 N N . ASP A 1 93 ? 10.047 -5.210 -24.437 1.00 82.00 93 ASP A N 1
ATOM 754 C CA . ASP A 1 93 ? 8.912 -4.422 -24.937 1.00 82.00 93 ASP A CA 1
ATOM 755 C C . ASP A 1 93 ? 7.665 -4.558 -24.040 1.00 82.00 93 ASP A C 1
ATOM 757 O O . ASP A 1 93 ? 6.885 -3.618 -23.889 1.00 82.00 93 ASP A O 1
ATOM 761 N N . ASN A 1 94 ? 7.514 -5.705 -23.369 1.00 91.69 94 ASN A N 1
ATOM 762 C CA . ASN A 1 94 ? 6.404 -5.983 -22.456 1.00 91.69 94 ASN A CA 1
ATOM 763 C C . ASN A 1 94 ? 6.594 -5.416 -21.041 1.00 91.69 94 ASN A C 1
ATOM 765 O O . ASN A 1 94 ? 5.631 -5.395 -20.272 1.00 91.69 94 ASN A O 1
ATOM 769 N N . TRP A 1 95 ? 7.801 -4.979 -20.665 1.00 94.38 95 TRP A N 1
ATOM 770 C CA . TRP A 1 95 ? 8.081 -4.507 -19.306 1.00 94.38 95 TRP A CA 1
ATOM 771 C C . TRP A 1 95 ? 7.259 -3.260 -18.976 1.00 94.38 95 TRP A C 1
ATOM 773 O O . TRP A 1 95 ? 6.598 -3.203 -17.945 1.00 94.38 95 TRP A O 1
ATOM 783 N N . SER A 1 96 ? 7.225 -2.287 -19.895 1.00 92.94 96 SER A N 1
ATOM 784 C CA . SER A 1 96 ? 6.488 -1.035 -19.684 1.00 92.94 96 SER A CA 1
ATOM 785 C C . SER A 1 96 ? 4.984 -1.274 -19.552 1.00 92.94 96 SER A C 1
ATOM 787 O O . SER A 1 96 ? 4.363 -0.713 -18.653 1.00 92.94 96 SER A O 1
ATOM 789 N N . ALA A 1 97 ? 4.405 -2.147 -20.382 1.00 95.44 97 ALA A N 1
ATOM 790 C CA . ALA A 1 97 ? 2.991 -2.504 -20.283 1.00 95.44 97 ALA A CA 1
ATOM 791 C C . ALA A 1 97 ? 2.666 -3.159 -18.930 1.00 95.44 97 ALA A C 1
ATOM 793 O O . ALA A 1 97 ? 1.684 -2.801 -18.290 1.00 95.44 97 ALA A O 1
ATOM 794 N N . ARG A 1 98 ? 3.521 -4.070 -18.452 1.00 97.44 98 ARG A N 1
ATOM 795 C CA . ARG A 1 98 ? 3.353 -4.715 -17.141 1.00 97.44 98 ARG A CA 1
ATOM 796 C C . ARG A 1 98 ? 3.518 -3.740 -15.975 1.00 97.44 98 ARG A C 1
ATOM 798 O O . ARG A 1 98 ? 2.783 -3.860 -15.005 1.00 97.44 98 ARG A O 1
ATOM 805 N N . ALA A 1 99 ? 4.418 -2.762 -16.081 1.00 97.31 99 ALA A N 1
ATOM 806 C CA . ALA A 1 99 ? 4.567 -1.715 -15.071 1.00 97.31 99 ALA A CA 1
ATOM 807 C C . ALA A 1 99 ? 3.303 -0.842 -14.958 1.00 97.31 99 ALA A C 1
ATOM 809 O O . ALA A 1 99 ? 2.902 -0.514 -13.846 1.00 97.31 99 ALA A O 1
ATOM 810 N N . HIS A 1 100 ? 2.641 -0.532 -16.082 1.00 97.69 100 HIS A N 1
ATOM 811 C CA . HIS A 1 100 ? 1.337 0.146 -16.063 1.00 97.69 100 HIS A CA 1
ATOM 812 C C . HIS A 1 100 ? 0.264 -0.723 -15.403 1.00 97.69 100 HIS A C 1
ATOM 814 O O . HIS A 1 100 ? -0.469 -0.234 -14.558 1.00 97.69 100 HIS A O 1
ATOM 820 N N . VAL A 1 101 ? 0.215 -2.023 -15.719 1.00 98.44 101 VAL A N 1
ATOM 821 C CA . VAL A 1 101 ? -0.733 -2.946 -15.069 1.00 98.44 101 VAL A CA 1
ATOM 822 C C . VAL A 1 101 ? -0.505 -3.003 -13.556 1.00 98.44 101 VAL A C 1
ATOM 824 O O . VAL A 1 101 ? -1.475 -2.993 -12.805 1.00 98.44 101 VAL A O 1
ATOM 827 N N . LEU A 1 102 ? 0.751 -3.029 -13.098 1.00 98.69 102 LEU A N 1
ATOM 828 C CA . LEU A 1 102 ? 1.070 -2.986 -11.670 1.00 98.69 102 LEU A CA 1
ATOM 829 C C . LEU A 1 102 ? 0.560 -1.689 -11.024 1.00 98.69 102 LEU A C 1
ATOM 831 O O . LEU A 1 102 ? -0.101 -1.761 -9.992 1.00 98.69 102 LEU A O 1
ATOM 835 N N . ALA A 1 103 ? 0.824 -0.535 -11.644 1.00 98.62 103 ALA A N 1
ATOM 836 C CA . ALA A 1 103 ? 0.345 0.760 -11.159 1.00 98.62 103 ALA A CA 1
ATOM 837 C C . ALA A 1 103 ? -1.193 0.810 -11.089 1.00 98.62 103 ALA A C 1
ATOM 839 O O . ALA A 1 103 ? -1.744 1.174 -10.057 1.00 98.62 103 ALA A O 1
ATOM 840 N N . ASP A 1 104 ? -1.889 0.349 -12.133 1.00 98.62 104 ASP A N 1
ATOM 841 C CA . ASP A 1 104 ? -3.357 0.300 -12.179 1.00 98.62 104 ASP A CA 1
ATOM 842 C C . ASP A 1 104 ? -3.948 -0.660 -11.135 1.00 98.62 104 ASP A C 1
ATOM 844 O O . ASP A 1 104 ? -5.050 -0.442 -10.630 1.00 98.62 104 ASP A O 1
ATOM 848 N N . MET A 1 105 ?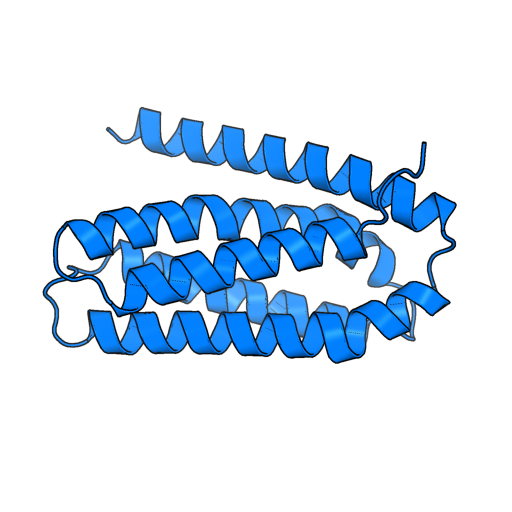 -3.265 -1.769 -10.835 1.00 98.75 105 MET A N 1
ATOM 849 C CA . MET A 1 105 ? -3.690 -2.695 -9.783 1.00 98.75 105 MET A CA 1
ATOM 850 C C . MET A 1 105 ? -3.563 -2.061 -8.400 1.00 98.75 105 MET A C 1
ATOM 852 O O . MET A 1 105 ? -4.504 -2.165 -7.620 1.00 98.75 105 MET A O 1
ATOM 856 N N . VAL A 1 106 ? -2.441 -1.393 -8.119 1.00 98.75 106 VAL A N 1
ATOM 857 C CA . VAL A 1 106 ? -2.231 -0.707 -6.837 1.00 98.75 106 VAL A CA 1
ATOM 858 C C . VAL A 1 106 ? -3.191 0.470 -6.684 1.00 98.75 106 VAL A C 1
ATOM 860 O O . VAL A 1 106 ? -3.824 0.586 -5.645 1.00 98.75 106 VAL A O 1
ATOM 863 N N . GLY A 1 107 ? -3.372 1.294 -7.720 1.00 98.62 107 GLY A N 1
ATOM 864 C CA . GLY A 1 107 ? -4.290 2.435 -7.669 1.00 98.62 107 GLY A CA 1
ATOM 865 C C . GLY A 1 107 ? -5.736 2.018 -7.388 1.00 98.62 107 GLY A C 1
ATOM 866 O O . GLY A 1 107 ? -6.373 2.570 -6.499 1.00 98.62 107 GLY A O 1
ATOM 867 N N . ARG A 1 108 ? -6.237 0.977 -8.071 1.00 98.44 108 ARG A N 1
ATOM 868 C CA . ARG A 1 108 ? -7.584 0.444 -7.791 1.00 98.44 108 ARG A CA 1
ATOM 869 C C . ARG A 1 108 ? -7.710 -0.109 -6.375 1.00 98.44 108 ARG A C 1
ATOM 871 O O . ARG A 1 108 ? -8.728 0.119 -5.735 1.00 98.44 108 ARG A O 1
ATOM 878 N N . HIS A 1 109 ? -6.691 -0.821 -5.903 1.00 98.44 109 HIS A N 1
ATOM 879 C CA . HIS A 1 109 ? -6.666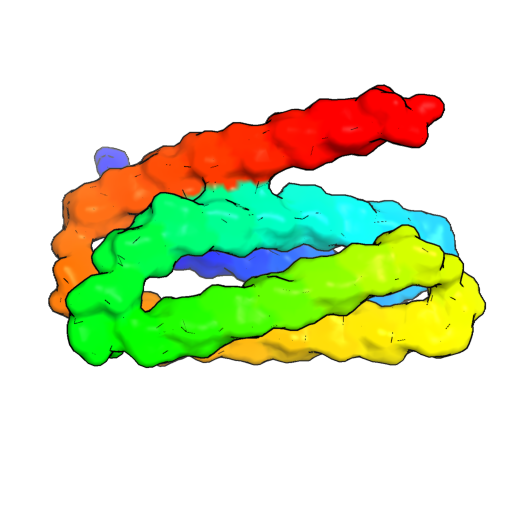 -1.348 -4.544 1.00 98.44 109 HIS A CA 1
ATOM 880 C C . HIS A 1 109 ? -6.756 -0.220 -3.500 1.00 98.44 109 HIS A C 1
ATOM 882 O O . HIS A 1 109 ? -7.602 -0.276 -2.609 1.00 98.44 109 HIS A O 1
ATOM 888 N N . VAL A 1 110 ? -5.957 0.839 -3.667 1.00 98.69 110 VAL A N 1
ATOM 889 C CA . VAL A 1 110 ? -5.985 2.040 -2.816 1.00 98.69 110 VAL A CA 1
ATOM 890 C C . VAL A 1 110 ? -7.362 2.710 -2.843 1.00 98.69 110 VAL A C 1
ATOM 892 O O . VAL A 1 110 ? -7.915 3.013 -1.787 1.00 98.69 110 VAL A O 1
ATOM 895 N N . ASP A 1 111 ? -7.955 2.896 -4.026 1.00 98.50 111 ASP A N 1
ATOM 896 C CA . ASP A 1 111 ? -9.286 3.500 -4.166 1.00 98.50 111 ASP A CA 1
ATOM 897 C C . ASP A 1 111 ? -10.366 2.699 -3.415 1.00 98.50 111 ASP A C 1
ATOM 899 O O . ASP A 1 111 ? -11.221 3.273 -2.731 1.00 98.50 111 ASP A O 1
ATOM 903 N N . GLU A 1 112 ? -10.341 1.367 -3.528 1.00 98.19 112 GLU A N 1
ATOM 904 C CA . GLU A 1 112 ? -11.273 0.480 -2.825 1.00 98.19 112 GLU A CA 1
ATOM 905 C C . GLU A 1 112 ? -11.042 0.499 -1.311 1.00 98.19 112 GLU A C 1
ATOM 907 O O . GLU A 1 112 ? -11.993 0.501 -0.520 1.00 98.19 112 GLU A O 1
ATOM 912 N N . GLU A 1 113 ? -9.788 0.542 -0.880 1.00 98.12 113 GLU A N 1
ATOM 913 C CA . GLU A 1 113 ? -9.454 0.569 0.530 1.00 98.12 113 GLU A CA 1
ATOM 914 C C . GLU A 1 113 ? -9.865 1.890 1.197 1.00 98.12 113 GLU A C 1
ATOM 916 O O . GLU A 1 113 ? -10.615 1.887 2.181 1.00 98.12 113 GLU A O 1
ATOM 921 N N . GLU A 1 114 ? -9.443 3.026 0.645 1.00 98.69 114 GLU A N 1
ATOM 922 C CA . GLU A 1 114 ? -9.753 4.341 1.203 1.00 98.69 114 GLU A CA 1
ATOM 923 C C . GLU A 1 114 ? -11.236 4.697 1.061 1.00 98.69 114 GLU A C 1
ATOM 925 O O . GLU A 1 114 ? -11.831 5.312 1.957 1.00 98.69 114 GLU A O 1
ATOM 930 N N . GLY A 1 115 ? -11.845 4.295 -0.058 1.00 98.44 115 GLY A N 1
ATOM 931 C CA . GLY A 1 115 ? -13.237 4.576 -0.387 1.00 98.44 115 GLY A CA 1
ATOM 932 C C . GLY A 1 115 ? -14.240 3.663 0.316 1.00 98.44 115 GLY A C 1
ATOM 933 O O . GLY A 1 115 ? -15.362 4.096 0.597 1.00 98.44 115 GLY A O 1
ATOM 934 N N . GLU A 1 116 ? -13.861 2.422 0.634 1.00 98.25 116 GLU A N 1
ATOM 935 C CA . GLU A 1 116 ? -14.787 1.426 1.181 1.00 98.25 116 GLU A CA 1
ATOM 936 C C . GLU A 1 116 ? -14.321 0.817 2.506 1.00 98.25 116 GLU A C 1
ATOM 938 O O . GLU A 1 116 ? -15.076 0.855 3.486 1.00 98.25 116 GLU A O 1
ATOM 943 N N . LEU A 1 117 ? -13.097 0.286 2.586 1.00 98.50 117 LEU A N 1
ATOM 944 C CA . LEU A 1 117 ? -12.626 -0.393 3.798 1.00 98.50 117 LEU A CA 1
ATOM 945 C C . LEU A 1 117 ? -12.419 0.582 4.965 1.00 98.50 117 LEU A C 1
ATOM 947 O O . LEU A 1 117 ? -12.890 0.305 6.070 1.00 98.50 117 LEU A O 1
ATOM 951 N N . PHE A 1 118 ? -11.793 1.742 4.753 1.00 98.62 118 PHE A N 1
ATOM 952 C CA . PHE A 1 118 ? -11.552 2.728 5.815 1.00 98.62 118 PHE A CA 1
ATOM 953 C C . PHE A 1 118 ? -12.854 3.240 6.460 1.00 98.62 118 PHE A C 1
ATOM 955 O O . PHE A 1 118 ? -12.940 3.254 7.695 1.00 98.62 118 PHE A O 1
ATOM 962 N N . PRO A 1 119 ? -13.907 3.625 5.706 1.00 98.56 119 PRO A N 1
ATOM 963 C CA . PRO A 1 119 ? -15.201 3.974 6.292 1.00 98.56 119 PRO A CA 1
ATOM 964 C C . PRO A 1 119 ? -15.831 2.857 7.128 1.00 98.56 119 PRO A C 1
ATOM 966 O O . PRO A 1 119 ? -16.465 3.144 8.148 1.00 98.56 119 PRO A O 1
ATOM 969 N N . LEU A 1 120 ? -15.678 1.596 6.714 1.00 98.44 120 LEU A N 1
ATOM 970 C CA . LEU A 1 120 ? -16.180 0.444 7.463 1.00 98.44 120 LEU A CA 1
ATOM 971 C C . LEU A 1 120 ? -15.359 0.228 8.738 1.00 98.44 120 LEU A C 1
ATOM 973 O O . LEU A 1 120 ? -15.936 0.128 9.821 1.00 98.44 120 LEU A O 1
ATOM 977 N N . ALA A 1 121 ? -14.031 0.268 8.639 1.00 98.38 121 ALA A N 1
ATOM 978 C CA . ALA A 1 121 ? -13.107 0.141 9.760 1.00 98.38 121 ALA A CA 1
ATOM 979 C C . ALA A 1 121 ? -13.339 1.216 10.835 1.00 98.38 121 ALA A C 1
ATOM 981 O O . ALA A 1 121 ? -13.366 0.895 12.021 1.00 98.38 121 ALA A O 1
ATOM 982 N N . LYS A 1 122 ? -13.648 2.462 10.448 1.00 98.12 122 LYS A N 1
ATOM 983 C CA . LYS A 1 122 ? -14.021 3.552 11.378 1.00 98.12 122 LYS A CA 1
ATOM 984 C C . LYS A 1 122 ? -15.302 3.282 12.179 1.00 98.12 122 LYS A C 1
ATOM 986 O O . LYS A 1 122 ? -15.561 3.962 13.167 1.00 98.12 122 LYS A O 1
ATOM 991 N N . ARG A 1 123 ? -16.123 2.307 11.771 1.00 97.56 123 ARG A N 1
ATOM 992 C CA . ARG A 1 123 ? -17.298 1.833 12.531 1.00 97.56 123 ARG A CA 1
ATOM 993 C C . ARG A 1 123 ? -16.977 0.639 13.433 1.00 97.56 123 ARG A C 1
ATOM 995 O O . ARG A 1 123 ? -17.810 0.284 14.270 1.00 97.56 123 ARG A O 1
ATOM 1002 N N . VAL A 1 124 ? -15.829 -0.007 13.230 1.00 97.31 124 VAL A N 1
ATOM 1003 C CA . VAL A 1 124 ? -15.343 -1.158 14.007 1.00 97.31 124 VAL A CA 1
ATOM 1004 C C . VAL A 1 124 ? -14.381 -0.704 15.104 1.00 97.31 124 VAL A C 1
ATOM 1006 O O . VAL A 1 124 ? -14.486 -1.167 16.237 1.00 97.31 124 VAL A O 1
ATOM 1009 N N . LEU A 1 125 ? -13.460 0.196 14.763 1.00 97.69 125 LEU A N 1
ATOM 1010 C CA . LEU A 1 125 ? -12.345 0.621 15.600 1.00 97.69 125 LEU A CA 1
ATOM 1011 C C . LEU A 1 125 ? -12.662 1.958 16.266 1.00 97.69 125 LEU A C 1
ATOM 1013 O O . LEU A 1 125 ? -13.028 2.924 15.594 1.00 97.69 125 LEU A O 1
ATOM 1017 N N . ASP A 1 126 ? -12.475 2.032 17.581 1.00 97.44 126 ASP A N 1
ATOM 1018 C CA . ASP A 1 126 ? -12.477 3.323 18.266 1.00 97.44 126 ASP A CA 1
ATOM 1019 C C . ASP A 1 126 ? -11.177 4.111 17.966 1.00 97.44 126 ASP A C 1
ATOM 1021 O O . ASP A 1 126 ? -10.173 3.521 17.547 1.00 97.44 126 ASP A O 1
ATOM 1025 N N . PRO A 1 127 ? -11.145 5.440 18.192 1.00 96.94 127 PRO A N 1
ATOM 1026 C CA . PRO A 1 127 ? -9.962 6.250 17.891 1.00 96.94 127 PRO A CA 1
ATOM 1027 C C . PRO A 1 127 ? -8.687 5.810 18.628 1.00 96.94 127 PRO A C 1
ATOM 1029 O O . PRO A 1 127 ? -7.582 5.939 18.104 1.00 96.94 127 PRO A O 1
ATOM 1032 N N . GLN A 1 128 ? -8.805 5.272 19.847 1.00 97.31 128 GLN A N 1
ATOM 1033 C CA . GLN A 1 128 ? -7.638 4.806 20.600 1.00 97.31 128 GLN A CA 1
ATOM 1034 C C . GLN A 1 128 ? -7.097 3.500 20.018 1.00 97.31 128 GLN A C 1
ATOM 1036 O O . GLN A 1 128 ? -5.887 3.283 20.018 1.00 97.31 128 GLN A O 1
ATOM 1041 N N . GLU A 1 129 ? -7.973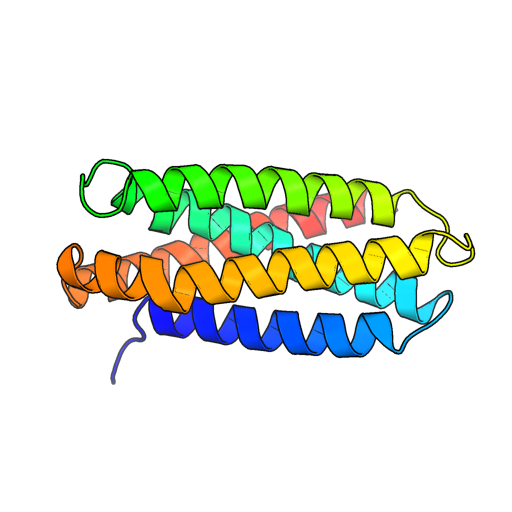 2.620 19.536 1.00 97.81 129 GLU A N 1
ATOM 1042 C CA . GLU A 1 129 ? -7.593 1.412 18.817 1.00 97.81 129 GLU A CA 1
ATOM 1043 C C . GLU A 1 129 ? -6.927 1.752 17.486 1.00 97.81 129 GLU A C 1
ATOM 1045 O O . GLU A 1 129 ? -5.827 1.264 17.236 1.00 97.81 129 GLU A O 1
ATOM 1050 N N . ALA A 1 130 ? -7.500 2.665 16.699 1.00 98.44 130 ALA A N 1
ATOM 1051 C CA . ALA A 1 130 ? -6.900 3.128 15.447 1.00 98.44 130 ALA A CA 1
ATOM 1052 C C . ALA A 1 130 ? -5.496 3.732 15.658 1.00 98.44 130 ALA A C 1
ATOM 1054 O O . ALA A 1 130 ? -4.577 3.455 14.887 1.00 98.44 130 ALA A O 1
ATOM 1055 N N . GLN A 1 131 ? -5.288 4.487 16.743 1.00 98.38 131 GLN A N 1
ATOM 1056 C CA . GLN A 1 131 ? -3.969 5.000 17.139 1.00 98.38 131 GLN A CA 1
ATOM 1057 C C . GLN A 1 131 ? -2.997 3.907 17.608 1.00 98.38 131 GLN A C 1
ATOM 1059 O O . GLN A 1 131 ? -1.787 4.038 17.424 1.00 98.38 131 GLN A O 1
ATOM 1064 N N . ARG A 1 132 ? -3.484 2.842 18.259 1.00 98.31 132 ARG A N 1
ATOM 1065 C CA . ARG A 1 132 ? -2.640 1.694 18.638 1.00 98.31 132 ARG A CA 1
ATOM 1066 C C . ARG A 1 132 ? -2.206 0.904 17.408 1.00 98.31 132 ARG A C 1
ATOM 1068 O O . ARG A 1 132 ? -1.039 0.529 17.328 1.00 98.31 132 ARG A O 1
ATOM 1075 N N . LEU A 1 133 ? -3.121 0.686 16.463 1.00 98.56 133 LEU A N 1
ATOM 1076 C CA . LEU A 1 133 ? -2.813 0.016 15.203 1.00 98.56 133 LEU A CA 1
ATOM 1077 C C . LEU A 1 133 ? -1.820 0.826 14.369 1.00 98.56 133 LEU A C 1
ATOM 1079 O O . LEU A 1 133 ? -0.913 0.225 13.818 1.00 98.56 133 LEU A O 1
ATOM 1083 N N . ALA A 1 134 ? -1.908 2.161 14.356 1.00 98.50 134 ALA A N 1
ATOM 1084 C CA . ALA A 1 134 ? -0.904 3.017 13.714 1.00 98.50 134 ALA A CA 1
ATOM 1085 C C . ALA A 1 134 ? 0.526 2.718 14.202 1.00 98.50 134 ALA A C 1
ATOM 1087 O O . ALA A 1 134 ? 1.417 2.457 13.401 1.00 98.50 134 ALA A O 1
ATOM 1088 N N . VAL A 1 135 ? 0.736 2.674 15.522 1.00 98.25 135 VAL A N 1
ATOM 1089 C CA . VAL A 1 135 ? 2.061 2.377 16.101 1.00 98.25 135 VAL A CA 1
ATOM 1090 C C . VAL A 1 135 ? 2.516 0.948 15.774 1.00 98.25 135 VAL A C 1
ATOM 1092 O O . VAL A 1 135 ? 3.694 0.714 15.493 1.00 98.25 135 VAL A O 1
ATOM 1095 N N . ALA A 1 136 ? 1.593 -0.017 15.821 1.00 98.56 136 ALA A N 1
ATOM 1096 C CA . ALA A 1 136 ? 1.888 -1.406 15.480 1.00 98.56 136 ALA A CA 1
ATOM 1097 C C . ALA A 1 136 ? 2.251 -1.565 13.994 1.00 98.56 136 ALA A C 1
ATOM 1099 O O . ALA A 1 136 ? 3.206 -2.270 13.683 1.00 98.56 136 ALA A O 1
ATOM 1100 N N . PHE A 1 137 ? 1.540 -0.867 13.106 1.00 98.69 137 PHE A N 1
ATOM 1101 C CA . PHE A 1 137 ? 1.801 -0.828 11.672 1.00 98.69 137 PHE A CA 1
ATOM 1102 C C . PHE A 1 137 ? 3.199 -0.286 11.380 1.00 98.69 137 PHE A C 1
ATOM 1104 O O . PHE A 1 137 ? 3.964 -0.957 10.701 1.00 98.69 137 PHE A O 1
ATOM 1111 N N . GLU A 1 138 ? 3.580 0.865 11.944 1.00 98.31 138 GLU A N 1
ATOM 1112 C CA . GLU A 1 138 ? 4.923 1.430 11.731 1.00 98.31 138 GLU A CA 1
ATOM 1113 C C . GLU A 1 138 ? 6.021 0.469 12.193 1.00 98.31 138 GLU A C 1
ATOM 1115 O O . GLU A 1 138 ? 6.988 0.236 11.474 1.00 98.31 138 GLU A O 1
ATOM 1120 N N . THR A 1 139 ? 5.836 -0.143 13.367 1.00 98.38 139 THR A N 1
ATOM 1121 C CA . THR A 1 139 ? 6.794 -1.114 13.918 1.00 98.38 139 THR A CA 1
ATOM 1122 C C . THR A 1 139 ? 6.947 -2.333 13.007 1.00 98.38 139 THR A C 1
ATOM 1124 O O . THR A 1 139 ? 8.061 -2.792 12.754 1.00 98.38 139 THR A O 1
ATOM 1127 N N . GLU A 1 140 ? 5.831 -2.876 12.520 1.00 98.50 140 GLU A N 1
ATOM 1128 C CA . GLU A 1 140 ? 5.829 -4.042 11.640 1.00 98.50 140 GLU A CA 1
ATOM 1129 C C . GLU A 1 140 ? 6.403 -3.708 10.258 1.00 98.50 140 GLU A C 1
ATOM 1131 O O . GLU A 1 140 ? 7.250 -4.441 9.751 1.00 98.50 140 GLU A O 1
ATOM 1136 N N . ARG A 1 141 ? 6.016 -2.567 9.682 1.00 98.25 141 ARG A N 1
ATOM 1137 C CA . ARG A 1 141 ? 6.544 -2.066 8.411 1.00 98.25 141 ARG A CA 1
ATOM 1138 C C . ARG A 1 141 ? 8.057 -1.917 8.484 1.00 98.25 141 ARG A C 1
ATOM 1140 O O . ARG A 1 141 ? 8.759 -2.411 7.606 1.00 98.25 141 ARG A O 1
ATOM 1147 N N . ASP A 1 142 ? 8.573 -1.289 9.536 1.00 98.06 142 ASP A N 1
ATOM 1148 C CA . ASP A 1 142 ? 10.011 -1.078 9.703 1.00 98.06 142 ASP A CA 1
ATOM 1149 C C . ASP A 1 142 ? 10.753 -2.419 9.850 1.00 98.06 142 ASP A C 1
ATOM 1151 O O . ASP A 1 142 ? 11.799 -2.618 9.231 1.00 98.06 142 ASP A O 1
ATOM 1155 N N . ARG A 1 143 ? 10.166 -3.391 10.564 1.00 98.00 143 ARG A N 1
ATOM 1156 C CA . ARG A 1 143 ? 10.703 -4.758 10.660 1.00 98.00 143 ARG A CA 1
ATOM 1157 C C . ARG A 1 143 ? 10.790 -5.444 9.295 1.00 98.00 143 ARG A C 1
ATOM 1159 O O . ARG A 1 143 ? 11.818 -6.044 8.973 1.00 98.00 143 ARG A O 1
ATOM 1166 N N . VAL A 1 144 ? 9.722 -5.388 8.496 1.00 97.44 144 VAL A N 1
ATOM 1167 C CA . VAL A 1 144 ? 9.697 -5.995 7.153 1.00 97.44 144 VAL A CA 1
ATOM 1168 C C . VAL A 1 144 ? 10.680 -5.279 6.227 1.00 97.44 144 VAL A C 1
ATOM 1170 O O . VAL A 1 144 ? 11.420 -5.928 5.489 1.00 97.44 144 VAL A O 1
ATOM 1173 N N . TRP A 1 145 ? 10.754 -3.952 6.302 1.00 96.31 145 TRP A N 1
ATOM 1174 C CA . TRP A 1 145 ? 11.715 -3.151 5.551 1.00 96.31 145 TRP A CA 1
ATOM 1175 C C . TRP A 1 145 ? 13.16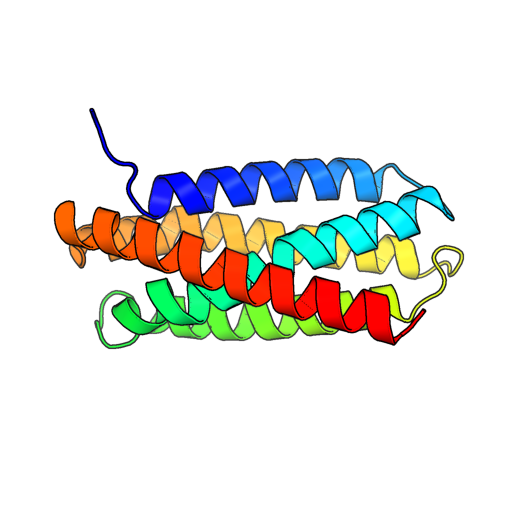7 -3.547 5.861 1.00 96.31 145 TRP A C 1
ATOM 1177 O O . TRP A 1 145 ? 13.955 -3.782 4.941 1.00 96.31 145 TRP A O 1
ATOM 1187 N N . GLU A 1 146 ? 13.528 -3.674 7.141 1.00 95.00 146 GLU A N 1
ATOM 1188 C CA . GLU A 1 146 ? 14.863 -4.114 7.565 1.00 95.00 146 GLU A CA 1
ATOM 1189 C C . GLU A 1 146 ? 15.197 -5.518 7.058 1.00 95.00 146 GLU A C 1
ATOM 1191 O O . GLU A 1 146 ? 16.308 -5.749 6.570 1.00 95.00 146 GLU A O 1
ATOM 1196 N N . TYR A 1 147 ? 14.232 -6.439 7.125 1.00 93.38 147 TYR A N 1
ATOM 1197 C CA . TYR A 1 147 ? 14.381 -7.789 6.591 1.00 93.38 147 TYR A CA 1
ATOM 1198 C C . TYR A 1 147 ? 14.697 -7.764 5.088 1.00 93.38 147 TYR A C 1
ATOM 1200 O O . TYR A 1 147 ? 15.693 -8.345 4.650 1.00 93.38 147 TYR A O 1
ATOM 1208 N N . ILE A 1 148 ? 13.915 -7.012 4.309 1.00 91.12 148 ILE A N 1
ATOM 1209 C CA . ILE A 1 148 ? 14.096 -6.897 2.859 1.00 91.12 148 ILE A CA 1
ATOM 1210 C C . ILE A 1 148 ? 15.444 -6.253 2.501 1.00 91.12 148 ILE A C 1
ATOM 1212 O O . ILE A 1 148 ? 16.131 -6.704 1.579 1.00 91.12 148 ILE A O 1
ATOM 1216 N N . LEU A 1 149 ? 15.849 -5.200 3.217 1.00 88.69 149 LEU A N 1
ATOM 1217 C CA . LEU A 1 149 ? 17.164 -4.588 3.020 1.00 88.69 149 LEU A CA 1
ATOM 1218 C C . LEU A 1 149 ? 18.302 -5.566 3.333 1.00 88.69 149 LEU A C 1
ATOM 1220 O O . LEU A 1 149 ? 19.336 -5.543 2.660 1.00 88.69 149 LEU A O 1
ATOM 1224 N N . GLY A 1 150 ? 18.125 -6.413 4.349 1.00 85.62 150 GLY A N 1
ATOM 1225 C CA . GLY A 1 150 ? 19.057 -7.483 4.690 1.00 85.62 150 GLY A CA 1
ATOM 1226 C C . GLY A 1 150 ? 19.220 -8.499 3.557 1.00 85.62 150 GLY A C 1
ATOM 1227 O O . GLY A 1 150 ? 20.353 -8.804 3.183 1.00 85.62 150 GLY A O 1
ATOM 1228 N N . GLU A 1 151 ? 18.118 -8.958 2.956 1.00 78.62 151 GLU A N 1
ATOM 1229 C CA . GLU A 1 151 ? 18.143 -9.866 1.796 1.00 78.62 151 GLU A CA 1
ATOM 1230 C C . GLU A 1 151 ? 18.905 -9.263 0.608 1.00 78.62 151 GLU A C 1
ATOM 1232 O O . GLU A 1 151 ? 19.761 -9.923 0.017 1.00 78.62 151 GLU A O 1
ATOM 1237 N N . GLN A 1 152 ? 18.655 -7.988 0.285 1.00 68.44 152 GLN A N 1
ATOM 1238 C CA . GLN A 1 152 ? 19.323 -7.322 -0.839 1.00 68.44 152 GLN A CA 1
ATOM 1239 C C . GLN A 1 152 ? 20.835 -7.174 -0.636 1.00 68.44 152 GLN A C 1
ATOM 1241 O O . GLN A 1 152 ? 21.590 -7.241 -1.603 1.00 68.44 152 GLN A O 1
ATOM 1246 N N . ARG A 1 153 ? 21.294 -6.995 0.610 1.00 70.88 153 ARG A N 1
ATOM 1247 C CA . ARG A 1 153 ? 22.728 -6.919 0.939 1.00 70.88 153 ARG A CA 1
ATOM 1248 C C . ARG A 1 153 ? 23.422 -8.278 0.918 1.00 70.88 153 ARG A C 1
ATOM 1250 O O . ARG A 1 153 ? 24.625 -8.317 0.702 1.00 70.88 153 ARG A O 1
ATOM 1257 N N . GLY A 1 154 ? 22.692 -9.365 1.168 1.00 58.47 154 GLY A N 1
ATOM 1258 C CA . GLY A 1 154 ? 23.222 -10.730 1.096 1.00 58.47 154 GLY A CA 1
ATOM 1259 C C . GLY A 1 154 ? 23.283 -11.304 -0.324 1.00 58.47 154 GLY A C 1
ATOM 1260 O O . GLY A 1 154 ? 24.010 -12.267 -0.552 1.00 58.47 154 GLY A O 1
ATOM 1261 N N . ALA A 1 155 ? 22.530 -10.725 -1.265 1.00 56.47 155 ALA A N 1
ATOM 1262 C CA . ALA A 1 155 ? 22.457 -11.151 -2.665 1.00 56.47 155 ALA A CA 1
ATOM 1263 C C . ALA A 1 155 ? 23.395 -10.378 -3.622 1.00 56.47 155 ALA A C 1
ATOM 1265 O O . ALA A 1 155 ? 23.430 -10.696 -4.813 1.00 56.47 155 ALA A O 1
ATOM 1266 N N . ALA A 1 156 ? 24.119 -9.371 -3.120 1.00 46.50 156 ALA A N 1
ATOM 1267 C CA . ALA A 1 156 ? 25.076 -8.538 -3.860 1.00 46.50 156 ALA A CA 1
ATOM 1268 C C . ALA A 1 156 ? 26.527 -8.941 -3.558 1.00 46.50 156 ALA A C 1
ATOM 1270 O O . ALA A 1 156 ? 27.356 -8.860 -4.494 1.00 46.50 156 ALA A O 1
#

InterPro domains:
  IPR012312 Hemerythrin-like [PF01814] (6-121)

Foldseek 3Di:
DDQDFQLVVLVVLLVVLLVLLVQLLPDAAPSNLVSLVVSCLSLVLQLQLCVVQVLVLQCPPPLQVVVSVVLVVLSVVLVVLSVVLNPDGSPPPCSSVSSVVSSVSSVVSVCCCSVRNVVSVPVVDDRVRRSVSNVSSVVSSVVVSVVVVVVVVVVD